Protein AF-T5LGY2-F1 (afdb_monomer_lite)

Secondary structure (DSSP, 8-state):
-PPPPHHHHHHHHHHHHHHHHIIIIIS-EEEEE-TT-SS-SEEEEE--TTHHHHHHT-B-SS-HHHIIIIITTS----B--

pLDDT: mean 84.51, std 13.9, range [45.09, 97.25]

InterPro domains:
  IPR041420 Phage-Barnase-EndoU-ColicinE5/D-RelE like nuclease 4 [PF18813] (13-68)

Sequence (81 aa):
MVEQSFKEKVRLKLMDCAVLYYDLLVRKDYLIFSRDFKYQKYYIVSAFEDNFLHLTGVHTNLKAKKFWVFGIYSGITFLIV

Organism: NCBI:txid626369

Structure (mmCIF, N/CA/C/O backbone):
data_AF-T5LGY2-F1
#
_entry.id   AF-T5LGY2-F1
#
loop_
_atom_site.group_PDB
_atom_site.id
_atom_site.type_symbol
_atom_site.label_atom_id
_atom_site.label_alt_id
_atom_site.label_comp_id
_atom_site.label_asym_id
_atom_site.label_entity_id
_atom_site.label_seq_id
_atom_site.pdbx_PDB_ins_code
_atom_site.Cartn_x
_atom_site.Cartn_y
_atom_site.Cartn_z
_atom_site.occupancy
_atom_site.B_iso_or_equiv
_atom_site.auth_seq_id
_atom_site.auth_comp_id
_atom_site.auth_asym_id
_atom_site.auth_atom_id
_atom_site.pdbx_PDB_model_num
ATOM 1 N N . MET A 1 1 ? 26.327 0.788 -22.595 1.00 52.91 1 MET A N 1
ATOM 2 C CA . MET A 1 1 ? 25.104 0.506 -21.812 1.00 52.91 1 MET A CA 1
ATOM 3 C C . MET A 1 1 ? 23.981 1.335 -22.408 1.00 52.91 1 MET A C 1
ATOM 5 O O . MET A 1 1 ? 24.229 2.502 -22.677 1.00 52.91 1 MET A O 1
ATOM 9 N N . VAL A 1 2 ? 22.811 0.757 -22.684 1.00 73.44 2 VAL A N 1
ATOM 10 C CA . VAL A 1 2 ? 21.671 1.529 -23.210 1.00 73.44 2 VAL A CA 1
ATOM 11 C C . VAL A 1 2 ? 21.110 2.377 -22.074 1.00 73.44 2 VAL A C 1
ATOM 13 O O . VAL A 1 2 ? 20.786 1.851 -21.010 1.00 73.44 2 VAL A O 1
ATOM 16 N N . GLU A 1 3 ? 21.043 3.689 -22.277 1.00 78.31 3 GLU A N 1
ATOM 17 C CA . GLU A 1 3 ? 20.472 4.601 -21.295 1.00 78.31 3 GLU A CA 1
ATOM 18 C C . GLU A 1 3 ? 18.958 4.379 -21.202 1.00 78.31 3 GLU A C 1
ATOM 20 O O . GLU A 1 3 ? 18.232 4.459 -22.194 1.00 78.31 3 GLU A O 1
ATOM 25 N N . GLN A 1 4 ? 18.472 4.057 -20.004 1.00 82.50 4 GLN A N 1
ATOM 26 C CA . GLN A 1 4 ? 17.042 3.896 -19.771 1.00 82.50 4 GLN A CA 1
ATOM 27 C C . GLN A 1 4 ? 16.347 5.258 -19.795 1.00 82.50 4 GLN A C 1
ATOM 29 O O . GLN A 1 4 ? 16.773 6.195 -19.111 1.00 82.50 4 GLN A O 1
ATOM 34 N N . SER A 1 5 ? 15.234 5.346 -20.526 1.00 87.94 5 SER A N 1
ATOM 35 C CA . SER A 1 5 ? 14.389 6.541 -20.517 1.00 87.94 5 SER A CA 1
ATOM 36 C C . SER A 1 5 ? 13.848 6.828 -19.113 1.00 87.94 5 SER A C 1
ATOM 38 O O . SER A 1 5 ? 13.671 5.917 -18.302 1.00 87.94 5 SER A O 1
ATOM 40 N N . PHE A 1 6 ? 13.521 8.091 -18.831 1.00 84.81 6 PHE A N 1
ATOM 41 C CA . PHE A 1 6 ? 12.852 8.470 -17.581 1.00 84.81 6 PHE A CA 1
ATOM 42 C C . PHE A 1 6 ? 11.595 7.624 -17.320 1.00 84.81 6 PHE A C 1
ATOM 44 O O . PHE A 1 6 ? 11.414 7.114 -16.217 1.00 84.81 6 PHE A O 1
ATOM 51 N N . LYS A 1 7 ? 10.779 7.394 -18.358 1.00 81.94 7 LYS A N 1
ATOM 52 C CA . LYS A 1 7 ? 9.565 6.571 -18.261 1.00 81.94 7 LYS A CA 1
ATOM 53 C C . LYS A 1 7 ? 9.870 5.145 -17.814 1.00 81.94 7 LYS A C 1
ATOM 55 O O . LYS A 1 7 ? 9.154 4.604 -16.979 1.00 81.94 7 LYS A O 1
ATOM 60 N N . GLU A 1 8 ? 10.946 4.562 -18.334 1.00 83.31 8 GLU A N 1
ATOM 61 C CA . GLU A 1 8 ? 11.355 3.206 -17.968 1.00 83.31 8 GLU A CA 1
ATOM 62 C C . GLU A 1 8 ? 11.881 3.139 -16.530 1.00 83.31 8 GLU A C 1
ATOM 64 O O . GLU A 1 8 ? 11.516 2.234 -15.784 1.00 83.31 8 GLU A O 1
ATOM 69 N N . LYS A 1 9 ? 12.651 4.145 -16.093 1.00 87.50 9 LYS A N 1
ATOM 70 C CA . LYS A 1 9 ? 13.109 4.246 -14.697 1.00 87.50 9 LYS A CA 1
ATOM 71 C C . LYS A 1 9 ? 11.936 4.348 -13.721 1.00 87.50 9 LYS A C 1
ATOM 73 O O . LYS A 1 9 ? 11.922 3.663 -12.702 1.00 87.50 9 LYS A O 1
ATOM 78 N N . VAL A 1 10 ? 10.936 5.170 -14.040 1.00 85.88 10 VAL A N 1
ATOM 79 C CA . VAL A 1 10 ? 9.726 5.300 -13.216 1.00 85.88 10 VAL A CA 1
ATOM 80 C C . VAL A 1 10 ? 8.926 4.000 -13.212 1.00 85.88 10 VAL A C 1
ATOM 82 O O . VAL A 1 10 ? 8.510 3.562 -12.144 1.00 85.88 10 VAL A O 1
ATOM 85 N N . ARG A 1 11 ? 8.758 3.339 -14.365 1.00 84.25 11 ARG A N 1
ATOM 86 C CA . ARG A 1 11 ? 8.075 2.040 -14.453 1.00 84.25 11 ARG A CA 1
ATOM 87 C C . ARG A 1 11 ? 8.713 1.011 -13.522 1.00 84.25 11 ARG A C 1
ATOM 89 O O . ARG A 1 11 ? 8.008 0.415 -12.716 1.00 84.25 11 ARG A O 1
ATOM 96 N N . LEU A 1 12 ? 10.035 0.842 -13.591 1.00 86.19 12 LEU A N 1
ATOM 97 C CA . LEU A 1 12 ? 10.768 -0.079 -12.717 1.00 86.19 12 LEU A CA 1
ATOM 98 C C . LEU A 1 12 ? 10.590 0.290 -11.240 1.00 86.19 12 LEU A C 1
ATOM 100 O O . LEU A 1 12 ? 10.289 -0.573 -10.420 1.00 86.19 12 LEU A O 1
ATOM 104 N N . LYS A 1 13 ? 10.666 1.584 -10.907 1.00 90.12 13 LYS A N 1
ATOM 105 C CA . LYS A 1 13 ? 10.459 2.035 -9.529 1.00 90.12 13 LYS A CA 1
ATOM 106 C C . LYS A 1 13 ? 9.048 1.740 -9.016 1.00 90.12 13 LYS A C 1
ATOM 108 O O . LYS A 1 13 ? 8.889 1.366 -7.856 1.00 90.12 13 LYS A O 1
ATOM 113 N N . LEU A 1 14 ? 8.032 1.884 -9.865 1.00 89.62 14 LEU A N 1
ATOM 114 C CA . LEU A 1 14 ? 6.650 1.544 -9.527 1.00 89.62 14 LEU A CA 1
ATOM 115 C C . LEU A 1 14 ? 6.482 0.045 -9.266 1.00 89.62 14 LEU A C 1
ATOM 117 O O . LEU A 1 14 ? 5.720 -0.309 -8.372 1.00 89.62 14 LEU A O 1
ATOM 121 N N . MET A 1 15 ? 7.211 -0.820 -9.979 1.00 87.88 15 MET A N 1
ATOM 122 C CA . MET A 1 15 ? 7.214 -2.264 -9.714 1.00 87.88 15 MET A CA 1
ATOM 123 C C . MET A 1 15 ? 7.776 -2.580 -8.328 1.00 87.88 15 MET A C 1
ATOM 125 O O . MET A 1 15 ? 7.130 -3.291 -7.560 1.00 87.88 15 MET A O 1
ATOM 129 N N . ASP A 1 16 ? 8.922 -1.997 -7.973 1.00 90.94 16 ASP A N 1
ATOM 130 C CA . ASP A 1 16 ? 9.515 -2.182 -6.643 1.00 90.94 16 ASP A CA 1
ATOM 131 C C . ASP A 1 16 ? 8.570 -1.680 -5.540 1.00 90.94 16 ASP A C 1
ATOM 133 O O . ASP A 1 16 ? 8.349 -2.341 -4.523 1.00 90.94 16 ASP A O 1
ATOM 137 N N . CYS A 1 17 ? 7.969 -0.507 -5.754 1.00 92.38 17 CYS A N 1
ATOM 138 C CA . CYS A 1 17 ? 7.011 0.078 -4.824 1.00 92.38 17 CYS A CA 1
ATOM 139 C C . CYS A 1 17 ? 5.723 -0.743 -4.706 1.00 92.38 17 CYS A C 1
ATOM 141 O O . CYS A 1 17 ? 5.151 -0.772 -3.622 1.00 92.38 17 CYS A O 1
ATOM 143 N N . ALA A 1 18 ? 5.272 -1.414 -5.767 1.00 91.19 18 ALA A N 1
ATOM 144 C CA . ALA A 1 18 ? 4.080 -2.257 -5.736 1.00 91.19 18 ALA A CA 1
ATOM 145 C C . ALA A 1 18 ? 4.267 -3.474 -4.831 1.00 91.19 18 ALA A C 1
ATOM 147 O O . ALA A 1 18 ? 3.395 -3.776 -4.019 1.00 91.19 18 ALA A O 1
ATOM 148 N N . VAL A 1 19 ? 5.430 -4.129 -4.919 1.00 91.12 19 VAL A N 1
ATOM 149 C CA . VAL A 1 19 ? 5.777 -5.256 -4.041 1.00 91.12 19 VAL A CA 1
ATOM 150 C C . VAL A 1 19 ? 5.789 -4.799 -2.582 1.00 91.12 19 VAL A C 1
ATOM 152 O O . VAL A 1 19 ? 5.119 -5.394 -1.740 1.00 91.12 19 VAL A O 1
ATOM 155 N N . LEU A 1 20 ? 6.467 -3.682 -2.292 1.00 93.38 20 LEU A N 1
ATOM 156 C CA . LEU A 1 20 ? 6.503 -3.114 -0.941 1.00 93.38 20 LEU A CA 1
ATOM 157 C C . LEU A 1 20 ? 5.111 -2.705 -0.444 1.00 93.38 20 LEU A C 1
ATOM 159 O O . LEU A 1 20 ? 4.769 -2.957 0.708 1.00 93.38 20 LEU A O 1
ATOM 163 N N . TYR A 1 21 ? 4.302 -2.087 -1.305 1.00 93.88 21 TYR A N 1
ATOM 164 C CA . TYR A 1 21 ? 2.936 -1.687 -0.990 1.00 93.88 21 TYR A CA 1
ATOM 165 C C . TYR A 1 21 ? 2.071 -2.893 -0.622 1.00 93.88 21 TYR A C 1
ATOM 167 O O . TYR A 1 21 ? 1.365 -2.858 0.384 1.00 93.88 21 TYR A O 1
ATOM 175 N N . TYR A 1 22 ? 2.167 -3.979 -1.390 1.00 93.06 22 TYR A N 1
ATOM 176 C CA . TYR A 1 22 ? 1.430 -5.202 -1.108 1.00 93.06 22 TYR A CA 1
ATOM 177 C C . TYR A 1 22 ? 1.828 -5.805 0.242 1.00 93.06 22 TYR A C 1
ATOM 179 O O . TYR A 1 22 ? 0.977 -6.039 1.103 1.00 93.06 22 TYR A O 1
ATOM 187 N N . ASP A 1 23 ? 3.130 -6.015 0.446 1.00 94.31 23 ASP A N 1
ATOM 188 C CA . ASP A 1 23 ? 3.645 -6.724 1.618 1.00 94.31 23 ASP A CA 1
ATOM 189 C C . ASP A 1 23 ? 3.518 -5.935 2.920 1.00 94.31 23 ASP A C 1
ATOM 191 O O . ASP A 1 23 ? 3.362 -6.521 3.999 1.00 94.31 23 ASP A O 1
ATOM 195 N N . LEU A 1 24 ? 3.599 -4.609 2.838 1.00 93.88 24 LEU A N 1
ATOM 196 C CA . LEU A 1 24 ? 3.451 -3.750 4.001 1.00 93.88 24 LEU A CA 1
ATOM 197 C C . LEU A 1 24 ? 1.983 -3.412 4.240 1.00 93.88 24 LEU A C 1
ATOM 199 O O . LEU A 1 24 ? 1.514 -3.630 5.347 1.00 93.88 24 LEU A O 1
ATOM 203 N N . LEU A 1 25 ? 1.254 -2.932 3.233 1.00 93.69 25 LEU A N 1
ATOM 204 C CA . LEU A 1 25 ? -0.024 -2.248 3.451 1.00 93.69 25 LEU A CA 1
ATOM 205 C C . LEU A 1 25 ? -1.263 -3.078 3.106 1.00 93.69 25 LEU A C 1
ATOM 207 O O . LEU A 1 25 ? -2.272 -2.935 3.785 1.00 93.69 25 LEU A O 1
ATOM 211 N N . VAL A 1 26 ? -1.215 -3.930 2.078 1.00 94.12 26 VAL A N 1
ATOM 212 C CA . VAL A 1 26 ? -2.399 -4.702 1.642 1.00 94.12 26 VAL A CA 1
ATOM 213 C C . VAL A 1 26 ? -2.551 -5.997 2.434 1.00 94.12 26 VAL A C 1
ATOM 215 O O . VAL A 1 26 ? -3.653 -6.386 2.804 1.00 94.12 26 VAL A O 1
ATOM 218 N N . ARG A 1 27 ? -1.443 -6.687 2.717 1.00 96.00 27 ARG A N 1
ATOM 219 C CA . ARG A 1 27 ? -1.463 -7.973 3.435 1.00 96.00 27 ARG A CA 1
ATOM 220 C C . ARG A 1 27 ? -1.687 -7.847 4.941 1.00 96.00 27 ARG A C 1
ATOM 222 O O . ARG A 1 27 ? -1.718 -8.868 5.629 1.00 96.00 27 ARG A O 1
ATOM 229 N N . LYS A 1 28 ? -1.749 -6.625 5.466 1.00 94.94 28 LYS A N 1
ATOM 230 C CA . LYS A 1 28 ? -1.804 -6.349 6.900 1.00 94.94 28 LYS A CA 1
ATOM 231 C C . LYS A 1 28 ? -2.879 -5.322 7.187 1.00 94.94 28 LYS A C 1
ATOM 233 O O . LYS A 1 28 ? -2.971 -4.307 6.506 1.00 94.94 28 LYS A O 1
ATOM 238 N N . ASP A 1 29 ? -3.593 -5.556 8.274 1.00 95.81 29 ASP A N 1
ATOM 239 C CA . ASP A 1 29 ? -4.446 -4.550 8.879 1.00 95.81 29 ASP A CA 1
ATOM 240 C C . ASP A 1 29 ? -3.669 -3.797 9.954 1.00 95.81 29 ASP A C 1
ATOM 242 O O . ASP A 1 29 ? -2.900 -4.377 10.728 1.00 95.81 29 ASP A O 1
ATOM 246 N N . TYR A 1 30 ? -3.886 -2.488 10.011 1.00 95.56 30 TYR A N 1
ATOM 247 C CA . TYR A 1 30 ? -3.221 -1.607 10.954 1.00 95.56 30 TYR A CA 1
ATOM 248 C C . TYR A 1 30 ? -4.206 -1.112 11.993 1.00 95.56 30 TYR A C 1
ATOM 250 O O . TYR A 1 30 ? -5.197 -0.461 11.672 1.00 95.56 30 TYR A O 1
ATOM 258 N N . LEU A 1 31 ? -3.899 -1.372 13.260 1.00 96.50 31 LEU A N 1
ATOM 259 C CA . LEU A 1 31 ? -4.623 -0.787 14.374 1.00 96.50 31 LEU A CA 1
ATOM 260 C C . LEU A 1 31 ? -3.962 0.536 14.759 1.00 96.50 31 LEU A C 1
ATOM 262 O O . LEU A 1 31 ? -2.821 0.569 15.215 1.00 96.50 31 LEU A O 1
ATOM 266 N N . ILE A 1 32 ? -4.696 1.629 14.589 1.00 96.25 32 ILE A N 1
ATOM 267 C CA . ILE A 1 32 ? -4.280 2.963 15.007 1.00 96.25 32 ILE A CA 1
ATOM 268 C C . ILE A 1 32 ? -5.011 3.279 16.302 1.00 96.25 32 ILE A C 1
ATOM 270 O O . ILE A 1 32 ? -6.239 3.231 16.346 1.00 96.25 32 ILE A O 1
ATOM 274 N N . PHE A 1 33 ? -4.269 3.628 17.347 1.00 96.19 33 PHE A N 1
ATOM 275 C CA . PHE A 1 33 ? -4.823 4.101 18.611 1.00 96.19 33 PHE A CA 1
ATOM 276 C C . PHE A 1 33 ? -4.362 5.535 18.865 1.00 96.19 33 PHE A C 1
ATOM 278 O O . PHE A 1 33 ? -3.237 5.909 18.536 1.00 96.19 33 PHE A O 1
ATOM 285 N N . SER A 1 34 ? -5.224 6.340 19.471 1.00 95.62 34 SER A N 1
ATOM 286 C CA . SER A 1 34 ? -4.870 7.680 19.927 1.00 95.62 34 SER A CA 1
ATOM 287 C C . SER A 1 34 ? -5.696 8.038 21.151 1.00 95.62 34 SER A C 1
ATOM 289 O O . SER A 1 34 ? -6.860 7.651 21.262 1.00 95.62 34 SER A O 1
ATOM 291 N N . ARG A 1 35 ? -5.093 8.802 22.066 1.00 96.19 35 ARG A N 1
ATOM 292 C CA . ARG A 1 35 ? -5.798 9.362 23.228 1.00 96.19 35 ARG A CA 1
ATOM 293 C C . ARG A 1 35 ? -6.802 10.441 22.819 1.00 96.19 35 ARG A C 1
ATOM 295 O O . ARG A 1 35 ? -7.757 10.672 23.550 1.00 96.19 35 ARG A O 1
ATOM 302 N N . ASP A 1 36 ? -6.608 11.043 21.647 1.00 96.69 36 ASP A N 1
ATOM 303 C CA . ASP A 1 36 ? -7.423 12.152 21.147 1.00 96.69 36 ASP A CA 1
ATOM 304 C C . ASP A 1 36 ? -8.630 11.691 20.315 1.00 96.69 36 ASP A C 1
ATOM 306 O O . ASP A 1 36 ? -9.431 12.511 19.855 1.00 96.69 36 ASP A O 1
ATOM 310 N N . PHE A 1 37 ? -8.793 10.383 20.089 1.00 97.25 37 PHE A N 1
ATOM 311 C CA . PHE A 1 37 ? -9.963 9.879 19.380 1.00 97.25 37 PHE A CA 1
ATOM 312 C C . PHE A 1 37 ? -11.232 10.027 20.224 1.00 97.25 37 PHE A C 1
ATOM 314 O O . PHE A 1 37 ? -11.336 9.508 21.331 1.00 97.25 37 PHE A O 1
ATOM 321 N N . LYS A 1 38 ? -12.226 10.725 19.662 1.00 95.88 38 LYS A N 1
ATOM 322 C CA . LYS A 1 38 ? -13.467 11.078 20.371 1.00 95.88 38 LYS A CA 1
ATOM 323 C C . LYS A 1 38 ? -14.515 9.965 20.400 1.00 95.88 38 LYS A C 1
ATOM 325 O O . LYS A 1 38 ? -15.287 9.893 21.348 1.00 95.88 38 LYS A O 1
ATOM 330 N N . TYR A 1 39 ? -14.569 9.134 19.358 1.00 95.38 39 TYR A N 1
ATOM 331 C CA . TYR A 1 39 ? -15.666 8.176 19.157 1.00 95.38 39 TYR A CA 1
ATOM 332 C C . TYR A 1 39 ? -15.276 6.724 19.442 1.00 95.38 39 TYR A C 1
ATOM 334 O O . TYR A 1 39 ? -16.091 5.964 19.952 1.00 95.38 39 TYR A O 1
ATOM 342 N N . GLN A 1 40 ? -14.041 6.334 19.119 1.00 95.94 40 GLN A N 1
ATOM 343 C CA . GLN A 1 40 ? -13.514 4.984 19.329 1.00 95.94 40 GLN A CA 1
ATOM 344 C C . GLN A 1 40 ? -12.088 5.067 19.860 1.00 95.94 40 GLN A C 1
ATOM 346 O O . GLN A 1 40 ? -11.346 5.968 19.489 1.00 95.94 40 GLN A O 1
ATOM 351 N N . LYS A 1 41 ? -11.674 4.113 20.700 1.00 94.56 41 LYS A N 1
ATOM 352 C CA . LYS A 1 41 ? -10.306 4.087 21.259 1.00 94.56 41 LYS A CA 1
ATOM 353 C C . LYS A 1 41 ? -9.243 3.742 20.213 1.00 94.56 41 LYS A C 1
ATOM 355 O O . LYS A 1 41 ? -8.070 4.070 20.385 1.00 94.56 41 LYS A O 1
ATOM 360 N N . TYR A 1 42 ? -9.655 3.061 19.151 1.00 96.88 42 TYR A N 1
ATOM 361 C CA . TYR A 1 42 ? -8.806 2.680 18.037 1.00 96.88 42 TYR A CA 1
ATOM 362 C C . TYR A 1 42 ? -9.630 2.567 16.755 1.00 96.88 42 TYR A C 1
ATOM 364 O O . TYR A 1 42 ? -10.851 2.411 16.800 1.00 96.88 42 TYR A O 1
ATOM 372 N N . TYR A 1 43 ? -8.938 2.606 15.623 1.00 96.81 43 TYR A N 1
ATOM 373 C CA . TYR A 1 43 ? -9.483 2.296 14.309 1.00 96.81 43 TYR A CA 1
ATOM 374 C C . TYR A 1 43 ? -8.607 1.246 13.643 1.00 96.81 43 TYR A C 1
ATOM 376 O O . TYR A 1 43 ? -7.389 1.247 13.823 1.00 96.81 43 TYR A O 1
ATOM 384 N N . ILE A 1 44 ? -9.232 0.364 12.872 1.00 96.31 44 ILE A N 1
ATOM 385 C CA . ILE A 1 44 ? -8.526 -0.556 11.987 1.00 96.31 44 ILE A CA 1
ATOM 386 C C . ILE A 1 44 ? -8.539 0.065 10.594 1.00 96.31 44 ILE A C 1
ATOM 388 O O . ILE A 1 44 ? -9.592 0.485 10.112 1.00 96.31 44 ILE A O 1
ATOM 392 N N . VAL A 1 45 ? -7.367 0.161 9.979 1.00 94.75 45 VAL A N 1
ATOM 393 C CA . VAL A 1 45 ? -7.172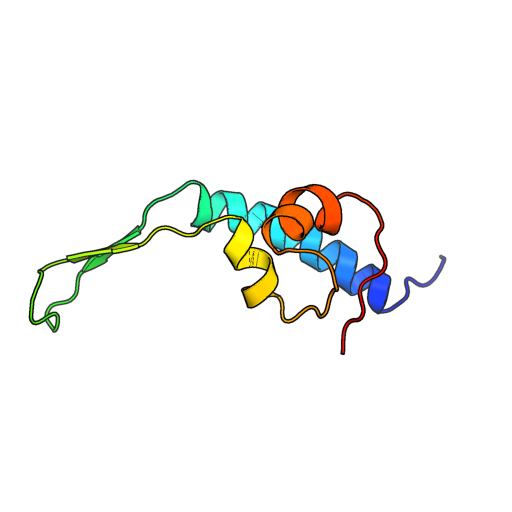 0.686 8.631 1.00 94.75 45 VAL A CA 1
ATOM 394 C C . VAL A 1 45 ? -6.541 -0.405 7.782 1.00 94.75 45 VAL A C 1
ATOM 396 O O . VAL A 1 45 ? -5.529 -0.992 8.168 1.00 94.75 45 VAL A O 1
ATOM 399 N N . SER A 1 46 ? -7.131 -0.633 6.616 1.00 93.56 46 SER A N 1
ATOM 400 C CA . SER A 1 46 ? -6.685 -1.614 5.631 1.00 93.56 46 SER A CA 1
ATOM 401 C C . SER A 1 46 ? -6.447 -0.897 4.311 1.00 93.56 46 SER A C 1
ATOM 403 O O . SER A 1 46 ? -7.206 0.007 3.949 1.00 93.56 46 SER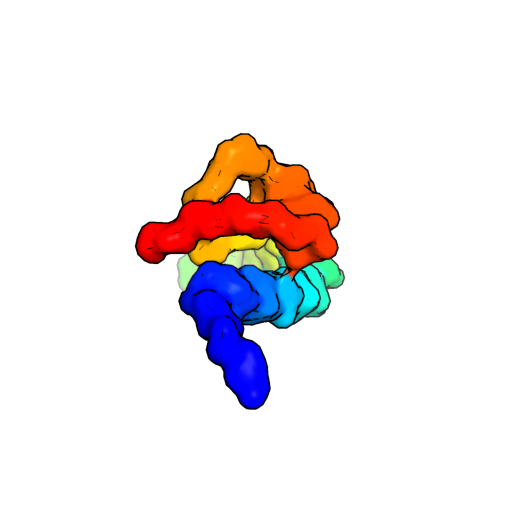 A O 1
ATOM 405 N N . ALA A 1 47 ? -5.397 -1.285 3.595 1.00 93.31 47 ALA A N 1
ATOM 406 C CA . ALA A 1 47 ? -5.145 -0.783 2.254 1.00 93.31 47 ALA A CA 1
ATOM 407 C C . ALA A 1 47 ? -5.643 -1.787 1.210 1.00 93.31 47 ALA A C 1
ATOM 409 O O . ALA A 1 47 ? -5.570 -2.998 1.416 1.00 93.31 47 ALA A O 1
ATOM 410 N N . PHE A 1 48 ? -6.119 -1.288 0.072 1.00 92.75 48 PHE A N 1
ATOM 411 C CA . PHE A 1 48 ? -6.564 -2.118 -1.040 1.00 92.75 48 PHE A CA 1
ATOM 412 C C . PHE A 1 48 ? -5.629 -1.958 -2.236 1.00 92.75 48 PHE A C 1
ATOM 414 O O . PHE A 1 48 ? -5.099 -0.883 -2.507 1.00 92.75 48 PHE A O 1
ATOM 421 N N . GLU A 1 49 ? -5.444 -3.039 -2.987 1.00 90.25 49 GLU A N 1
ATOM 422 C CA . GLU A 1 49 ? -4.578 -3.087 -4.171 1.00 90.25 49 GLU A CA 1
ATOM 423 C C . GLU A 1 49 ? -4.875 -1.974 -5.189 1.00 90.25 49 GLU A C 1
ATOM 425 O O . GLU A 1 49 ? -3.975 -1.401 -5.803 1.00 90.25 49 GLU A O 1
ATOM 430 N N . ASP A 1 50 ? -6.149 -1.627 -5.358 1.00 89.06 50 ASP A N 1
ATOM 431 C CA . ASP A 1 50 ? -6.589 -0.588 -6.281 1.00 89.06 50 ASP A CA 1
ATOM 432 C C . ASP A 1 50 ? -6.315 0.839 -5.774 1.00 89.06 50 ASP A C 1
ATOM 434 O O . ASP A 1 50 ? -6.279 1.771 -6.579 1.00 89.06 50 ASP A O 1
ATOM 438 N N . ASN A 1 51 ? -6.002 1.044 -4.492 1.00 89.75 51 ASN A N 1
ATOM 439 C CA . ASN A 1 51 ? -5.522 2.344 -4.017 1.00 89.75 51 ASN A CA 1
ATOM 440 C C . ASN A 1 51 ? -4.131 2.684 -4.570 1.00 89.75 51 ASN A C 1
ATOM 442 O O . ASN A 1 51 ? -3.777 3.863 -4.632 1.00 89.75 51 ASN A O 1
ATOM 446 N N . PHE A 1 52 ? -3.352 1.688 -5.007 1.00 91.38 52 PHE A N 1
ATOM 447 C CA . PHE A 1 52 ? -1.978 1.903 -5.450 1.00 91.38 52 PHE A CA 1
ATOM 448 C C . PHE A 1 52 ? -1.883 2.910 -6.602 1.00 91.38 52 PHE A C 1
ATOM 450 O O . PHE A 1 52 ? -1.057 3.817 -6.547 1.00 91.38 52 PHE A O 1
ATOM 457 N N . LEU A 1 53 ? -2.779 2.842 -7.597 1.00 90.44 53 LEU A N 1
ATOM 458 C CA . LEU A 1 53 ? -2.783 3.806 -8.706 1.00 90.44 53 LEU A CA 1
ATOM 459 C C . LEU A 1 53 ? -2.892 5.253 -8.199 1.00 90.44 53 LEU A C 1
ATOM 461 O O . LEU A 1 53 ? -2.123 6.113 -8.625 1.00 90.44 53 LEU A O 1
ATOM 465 N N . HIS A 1 54 ? -3.801 5.508 -7.256 1.00 87.69 54 HIS A N 1
ATOM 466 C CA . HIS A 1 54 ? -4.022 6.844 -6.706 1.00 87.69 54 HIS A CA 1
ATOM 467 C C . HIS A 1 54 ? -2.775 7.396 -6.001 1.00 87.69 54 HIS A C 1
ATOM 469 O O . HIS A 1 54 ? -2.441 8.566 -6.167 1.00 87.69 54 HIS A O 1
ATOM 475 N N . LEU A 1 55 ? -2.049 6.543 -5.274 1.00 88.50 55 LEU A N 1
ATOM 476 C CA . LEU A 1 55 ? -0.845 6.930 -4.532 1.00 88.50 55 LEU A CA 1
ATOM 477 C C . LEU A 1 55 ? 0.352 7.239 -5.438 1.00 88.50 55 LEU A C 1
ATOM 479 O O . LEU A 1 55 ? 1.246 7.983 -5.045 1.00 88.50 55 LEU A O 1
ATOM 483 N N . THR A 1 56 ? 0.383 6.671 -6.643 1.00 87.75 56 THR A N 1
ATOM 484 C CA . THR A 1 56 ? 1.509 6.850 -7.573 1.00 87.75 56 THR A CA 1
ATOM 485 C C . THR A 1 56 ? 1.448 8.152 -8.370 1.00 87.75 56 THR A C 1
ATOM 487 O O . THR A 1 56 ? 2.457 8.552 -8.943 1.00 87.75 56 THR A O 1
ATOM 490 N N . GLY A 1 57 ? 0.275 8.794 -8.460 1.00 83.19 57 GLY A N 1
ATOM 491 C CA . GLY A 1 57 ? 0.063 9.989 -9.288 1.00 83.19 57 GLY A CA 1
ATOM 492 C C . GLY A 1 57 ? 0.145 9.748 -10.805 1.00 83.19 57 GLY A C 1
ATOM 493 O O . GLY A 1 57 ? 0.042 10.692 -11.590 1.00 83.19 57 GLY A O 1
ATOM 494 N N . VAL A 1 58 ? 0.310 8.493 -11.237 1.00 84.81 58 VAL A N 1
ATOM 495 C CA . VAL A 1 58 ? 0.404 8.122 -12.652 1.00 84.81 58 VAL A CA 1
ATOM 496 C C . VAL A 1 58 ? -0.930 8.364 -13.350 1.00 84.81 58 VAL A C 1
ATOM 498 O O . VAL A 1 58 ? -1.968 7.857 -12.925 1.00 84.81 58 VAL A O 1
ATOM 501 N N . HIS A 1 59 ? -0.895 9.075 -14.476 1.00 83.75 59 HIS A N 1
ATOM 502 C CA . HIS A 1 59 ? -2.067 9.237 -15.327 1.00 83.75 59 HIS A CA 1
ATOM 503 C C . HIS A 1 59 ? -2.152 8.098 -16.346 1.00 83.75 59 HIS A C 1
ATOM 505 O O . HIS A 1 59 ? -1.241 7.844 -17.138 1.00 83.75 59 HIS A O 1
ATOM 511 N N . THR A 1 60 ? -3.276 7.385 -16.326 1.00 82.88 60 THR A N 1
ATOM 512 C CA . THR A 1 60 ? -3.545 6.269 -17.231 1.00 82.88 60 THR A CA 1
ATOM 513 C C . THR A 1 60 ? -5.039 6.103 -17.471 1.00 82.88 60 THR A C 1
ATOM 515 O O . THR A 1 60 ? -5.858 6.398 -16.606 1.00 82.88 60 THR A O 1
ATOM 518 N N . ASN A 1 61 ? -5.390 5.567 -18.640 1.00 84.62 61 ASN A N 1
ATOM 519 C CA . ASN A 1 61 ? -6.763 5.169 -18.961 1.00 84.62 61 ASN A CA 1
ATOM 520 C C . ASN A 1 61 ? -7.132 3.802 -18.352 1.00 84.62 61 ASN A C 1
ATOM 522 O O . ASN A 1 61 ? -8.259 3.326 -18.508 1.00 84.62 61 ASN A O 1
ATOM 526 N N . LEU A 1 62 ? -6.188 3.128 -17.684 1.00 84.75 62 LEU A N 1
ATOM 527 C CA . LEU A 1 62 ? -6.466 1.885 -16.975 1.00 84.75 62 LEU A CA 1
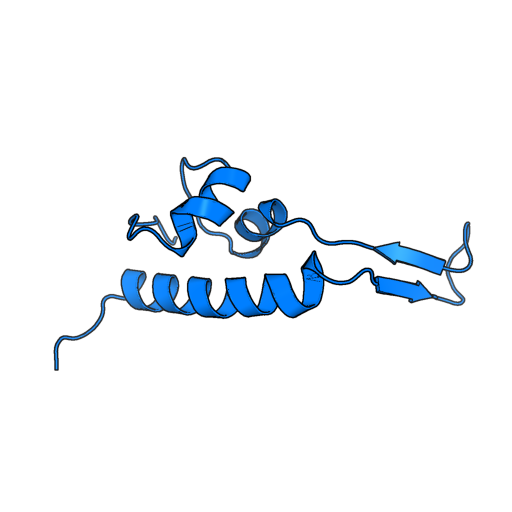ATOM 528 C C . LEU A 1 62 ? -7.286 2.158 -15.713 1.00 84.75 62 LEU A C 1
ATOM 530 O O . LEU A 1 62 ? -6.956 3.014 -14.900 1.00 84.75 62 LEU A O 1
ATOM 534 N N . LYS A 1 63 ? -8.320 1.340 -15.495 1.00 87.56 63 LYS A N 1
ATOM 535 C CA . LYS A 1 63 ? -8.988 1.270 -14.189 1.00 87.56 63 LYS A CA 1
ATOM 536 C C . LYS A 1 63 ? -7.985 0.813 -13.126 1.00 87.56 63 LYS A C 1
ATOM 538 O O . LYS A 1 63 ? -7.194 -0.086 -13.398 1.00 87.56 63 LYS A O 1
ATOM 543 N N . ALA A 1 64 ? -8.092 1.337 -11.909 1.00 86.62 64 ALA A N 1
ATOM 544 C CA . ALA A 1 64 ? -7.162 1.076 -10.807 1.00 86.62 64 ALA A CA 1
ATOM 545 C C . ALA A 1 64 ? -6.871 -0.417 -10.550 1.00 86.62 64 ALA A C 1
ATOM 547 O O . ALA A 1 64 ? -5.717 -0.838 -10.532 1.00 86.62 64 ALA A O 1
ATOM 548 N N . LYS A 1 65 ? -7.908 -1.261 -10.502 1.00 86.44 65 LYS A N 1
ATOM 549 C CA . LYS A 1 65 ? -7.739 -2.718 -10.374 1.00 86.44 65 LYS A CA 1
ATOM 550 C C . LYS A 1 65 ? -6.969 -3.350 -11.5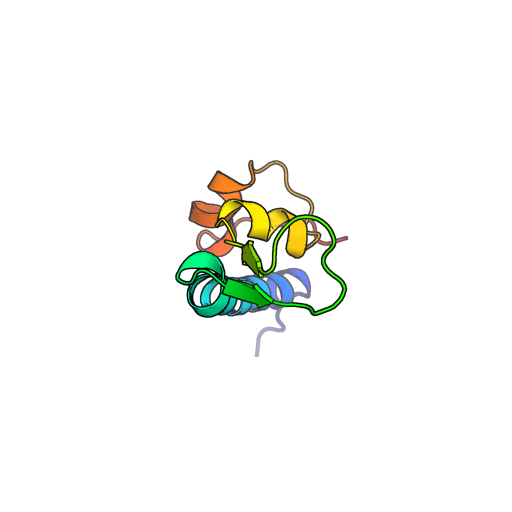45 1.00 86.44 65 LYS A C 1
ATOM 552 O O . LYS A 1 65 ? -6.179 -4.267 -11.352 1.00 86.44 65 LYS A O 1
ATOM 557 N N . LYS A 1 66 ? -7.175 -2.859 -12.774 1.00 85.56 66 LYS A N 1
ATOM 558 C CA . LYS A 1 66 ? -6.413 -3.316 -13.952 1.00 85.56 66 LYS A CA 1
ATOM 559 C C . LYS A 1 66 ? -4.980 -2.786 -13.942 1.00 85.56 66 LYS A C 1
ATOM 561 O O . LYS A 1 66 ? -4.090 -3.479 -14.421 1.00 85.56 66 LYS A O 1
ATOM 566 N N . PHE A 1 67 ? -4.757 -1.587 -13.409 1.00 86.06 67 PHE A N 1
ATOM 567 C CA . PHE A 1 67 ? -3.418 -1.041 -13.219 1.00 86.06 67 PHE A CA 1
ATOM 568 C C . PHE A 1 67 ? -2.597 -1.913 -12.263 1.00 86.06 67 PHE A C 1
ATOM 570 O O . PHE A 1 67 ? -1.467 -2.247 -12.595 1.00 86.06 67 PHE A O 1
ATOM 577 N N . TRP A 1 68 ? -3.191 -2.370 -11.159 1.00 83.88 68 TRP A N 1
ATOM 578 C CA . TRP A 1 68 ? -2.538 -3.299 -10.234 1.00 83.88 68 TRP A CA 1
ATOM 579 C C . TRP A 1 68 ? -2.118 -4.616 -10.904 1.00 83.88 68 TRP A C 1
ATOM 581 O O . TRP A 1 68 ? -0.947 -4.982 -10.895 1.00 83.88 68 TRP A O 1
ATOM 591 N N . VAL A 1 69 ? -3.069 -5.306 -11.542 1.00 77.31 69 VAL A N 1
ATOM 592 C CA . VAL A 1 69 ? -2.832 -6.649 -12.102 1.00 77.31 69 VAL A CA 1
ATOM 593 C C . VAL A 1 69 ? -1.942 -6.607 -13.343 1.00 77.31 69 VAL A C 1
ATOM 595 O O . VAL A 1 69 ? -1.016 -7.402 -13.482 1.00 77.31 69 VAL A O 1
ATOM 598 N N . PHE A 1 70 ? -2.239 -5.697 -14.270 1.00 72.75 70 PHE A N 1
ATOM 599 C CA . PHE A 1 70 ? -1.593 -5.661 -15.579 1.00 72.75 70 PHE A CA 1
ATOM 600 C C . PHE A 1 70 ? -0.635 -4.491 -15.699 1.00 72.75 70 PHE A C 1
ATOM 602 O O . PHE A 1 70 ? 0.462 -4.659 -16.212 1.00 72.75 70 PHE A O 1
ATOM 609 N N . GLY A 1 71 ? -1.019 -3.308 -15.232 1.00 62.44 71 GLY A N 1
ATOM 610 C CA . GLY A 1 71 ? -0.229 -2.099 -15.446 1.00 62.44 71 GLY A CA 1
ATOM 611 C C . GLY A 1 71 ? 1.195 -2.175 -14.888 1.00 62.44 71 GLY A C 1
ATOM 612 O O . GLY A 1 71 ? 2.126 -1.687 -15.515 1.00 62.44 71 GLY A O 1
ATOM 613 N N . ILE A 1 72 ? 1.382 -2.833 -13.750 1.00 64.06 72 ILE A N 1
ATOM 614 C CA . ILE A 1 72 ? 2.690 -2.920 -13.093 1.00 64.06 72 ILE A CA 1
ATOM 615 C C . ILE A 1 72 ? 3.597 -3.959 -13.783 1.00 64.06 72 ILE A C 1
ATOM 617 O O . ILE A 1 72 ? 4.795 -3.730 -13.928 1.00 64.06 72 ILE A O 1
ATOM 621 N N . TYR A 1 73 ? 3.033 -5.073 -14.265 1.00 61.75 73 TYR A N 1
ATOM 622 C CA . TYR A 1 73 ? 3.798 -6.242 -14.735 1.00 61.75 73 TYR A CA 1
ATOM 623 C C . TYR A 1 73 ? 3.793 -6.463 -16.252 1.00 61.75 73 TYR A C 1
ATOM 625 O O . TYR A 1 73 ? 4.655 -7.166 -16.775 1.00 61.75 73 TYR A O 1
ATOM 633 N N . SER A 1 74 ? 2.853 -5.863 -16.979 1.00 56.53 74 SER A N 1
ATOM 634 C CA . SER A 1 74 ? 2.856 -5.825 -18.442 1.00 56.53 74 SER A CA 1
ATOM 635 C C . SER A 1 74 ? 3.400 -4.470 -18.873 1.00 56.53 74 SER A C 1
ATOM 637 O O . SER A 1 74 ? 3.013 -3.463 -18.294 1.00 56.53 74 SER A O 1
ATOM 639 N N . GLY A 1 75 ? 4.337 -4.437 -19.826 1.00 51.81 75 GLY A N 1
ATOM 640 C CA . GLY A 1 75 ? 5.121 -3.256 -20.234 1.00 51.81 75 GLY A CA 1
ATOM 641 C C . GLY A 1 75 ? 4.325 -2.114 -20.884 1.00 51.81 75 GLY A C 1
ATOM 642 O O . GLY A 1 75 ? 4.714 -1.598 -21.927 1.00 51.81 75 GLY A O 1
ATOM 643 N N . ILE A 1 76 ? 3.197 -1.727 -20.294 1.00 56.12 76 ILE A N 1
ATOM 644 C CA . ILE A 1 76 ? 2.317 -0.661 -20.738 1.00 56.12 76 ILE A CA 1
ATOM 645 C C . ILE A 1 76 ? 3.016 0.668 -20.463 1.00 56.12 76 ILE A C 1
ATOM 647 O O . ILE A 1 76 ? 3.469 0.959 -19.358 1.00 56.12 76 ILE A O 1
ATOM 651 N N . THR A 1 77 ? 3.121 1.483 -21.505 1.00 52.06 77 THR A N 1
ATOM 652 C CA . THR A 1 77 ? 3.703 2.818 -21.421 1.00 52.06 77 THR A CA 1
ATOM 653 C C . THR A 1 77 ? 2.735 3.745 -20.688 1.00 52.06 77 THR A C 1
ATO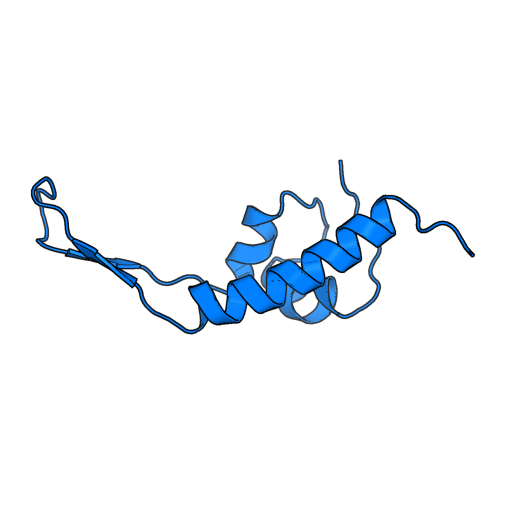M 655 O O . THR A 1 77 ? 1.638 4.011 -21.175 1.00 52.06 77 THR A O 1
ATOM 658 N N . PHE A 1 78 ? 3.134 4.246 -19.521 1.00 57.88 78 PHE A N 1
ATOM 659 C CA . PHE A 1 78 ? 2.366 5.242 -18.774 1.00 57.88 78 PHE A CA 1
ATOM 660 C C . PHE A 1 78 ? 2.746 6.663 -19.182 1.00 57.88 78 PHE A C 1
ATOM 662 O O . PHE A 1 78 ? 3.895 6.939 -19.545 1.00 57.88 78 PHE A O 1
ATOM 669 N N . LEU A 1 79 ? 1.775 7.575 -19.107 1.00 45.34 79 LEU A N 1
ATOM 670 C CA . LEU A 1 79 ? 2.039 9.004 -19.160 1.00 45.34 79 LEU A CA 1
ATOM 671 C C . LEU A 1 79 ? 2.352 9.444 -17.727 1.00 45.34 79 LEU A C 1
ATOM 673 O O . LEU A 1 79 ? 1.476 9.511 -16.868 1.00 45.34 79 LEU A O 1
ATOM 677 N N . ILE A 1 80 ? 3.636 9.649 -17.461 1.00 45.09 80 ILE A N 1
ATOM 678 C CA . ILE A 1 80 ? 4.105 10.276 -16.227 1.00 45.09 80 IL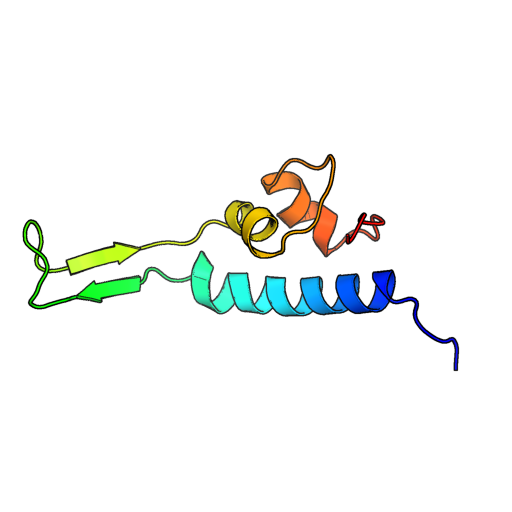E A CA 1
ATOM 679 C C . ILE A 1 80 ? 4.212 11.757 -16.568 1.00 45.09 80 ILE A C 1
ATOM 681 O O . ILE A 1 80 ? 4.940 12.099 -17.504 1.00 45.09 80 ILE A O 1
ATOM 685 N N . VAL A 1 81 ? 3.404 12.577 -15.899 1.00 45.53 81 VAL A N 1
ATOM 686 C CA . VAL A 1 81 ? 3.473 14.042 -15.992 1.00 45.53 81 VAL A CA 1
ATOM 687 C C . VAL A 1 81 ? 4.606 14.524 -15.102 1.00 45.53 81 VAL A C 1
ATOM 689 O O . VAL A 1 81 ? 4.696 14.008 -13.966 1.00 45.53 81 VAL A O 1
#

Foldseek 3Di:
DDDDDPQRVLLVVLLVVLVVCCVPAAVDWDWAADPPDDPDRIDIDGDDLLCSVVVSQWDDPDRSVCCSPDVNPPPDRTDDD

Radius of gyration: 16.4 Å; chains: 1; bounding box: 41×22×46 Å